Protein AF-A0A2I1G774-F1 (afdb_monomer_lite)

Foldseek 3Di:
DDDPPPVVPLCPLLVVLQVQLQVVLVVVVVVVVVVVVVVVVVVVVCVVVPDPVVVVQVVVCVVVVHHDADDDVVLVVLVSVLSSLLSSLQSLQCSLDVVCVVVSVVVVVVLVVVLVVCCVVPHSPVSSVVSNVVSNVSNVVSCVSSPVDD

Sequence (150 aa):
MGWLYRFEDENEPFLIAYWLGLGWASAEAVYFIIQNFIELRWYKDDLVDGGRYSEEREELEEILGRPLTKVSAWWGVMWRFSWVMIHIGFSCWIAFSYTLIFPAAFIHGLLLVIWGYCLPVFGIPATSYGTLLVTMSVFLIGLALFKQIV

Structure (mmCIF, N/CA/C/O backbone):
data_AF-A0A2I1G774-F1
#
_entry.id   AF-A0A2I1G774-F1
#
loop_
_atom_site.group_PDB
_atom_site.id
_atom_site.type_symbol
_atom_site.label_atom_id
_atom_site.label_alt_id
_atom_site.label_comp_id
_atom_site.label_asym_id
_atom_site.label_entity_id
_atom_site.label_seq_id
_atom_site.pdbx_PDB_ins_code
_atom_site.Cartn_x
_atom_site.Cartn_y
_atom_site.Cartn_z
_atom_site.occupancy
_atom_site.B_iso_or_equiv
_atom_site.auth_seq_id
_atom_site.auth_comp_id
_atom_site.auth_asym_id
_atom_site.auth_atom_id
_atom_site.pdbx_PDB_model_num
ATOM 1 N N . MET A 1 1 ? -26.574 -23.973 34.791 1.00 42.41 1 MET A N 1
ATOM 2 C CA . MET A 1 1 ? -25.941 -23.703 33.482 1.00 42.41 1 MET A CA 1
ATOM 3 C C . MET A 1 1 ? -25.701 -22.201 33.383 1.00 42.41 1 MET A C 1
ATOM 5 O O . MET A 1 1 ? -26.610 -21.489 33.014 1.00 42.41 1 MET A O 1
ATOM 9 N N . GLY A 1 2 ? -24.602 -21.605 33.838 1.00 49.41 2 GLY A N 1
ATOM 10 C CA . GLY A 1 2 ? -23.280 -22.147 34.124 1.00 49.41 2 GLY A CA 1
ATOM 11 C C . GLY A 1 2 ? -22.411 -22.178 32.865 1.00 49.41 2 GLY A C 1
ATOM 12 O O . GLY A 1 2 ? -22.387 -23.218 32.221 1.00 49.41 2 GLY A O 1
ATOM 13 N N . TRP A 1 3 ? -21.688 -21.078 32.611 1.00 47.59 3 TRP A N 1
ATOM 14 C CA . TRP A 1 3 ? -20.425 -21.006 31.848 1.00 47.59 3 TRP A CA 1
ATOM 15 C C . TRP A 1 3 ? -20.446 -20.839 30.319 1.00 47.59 3 TRP A C 1
ATOM 17 O O . TRP A 1 3 ? -19.832 -21.613 29.595 1.00 47.59 3 TRP A O 1
ATOM 27 N N . LEU A 1 4 ? -20.999 -19.723 29.841 1.00 45.72 4 LEU A N 1
ATOM 28 C CA . LEU A 1 4 ? -20.446 -19.024 28.670 1.00 45.72 4 LEU A CA 1
ATOM 29 C C . LEU A 1 4 ? -20.151 -17.574 29.065 1.00 45.72 4 LEU A C 1
ATOM 31 O O . LEU A 1 4 ? -20.801 -16.637 28.618 1.00 45.72 4 LEU A O 1
ATOM 35 N N . TYR A 1 5 ? -19.173 -17.399 29.955 1.00 45.31 5 TYR A N 1
ATOM 36 C CA . TYR A 1 5 ? -18.452 -16.132 30.052 1.00 45.31 5 TYR A CA 1
ATOM 37 C C . TYR A 1 5 ? -17.597 -16.050 28.778 1.00 45.31 5 TYR A C 1
ATOM 39 O O . TYR A 1 5 ? -16.445 -16.480 28.762 1.00 45.31 5 TYR A O 1
ATOM 47 N N . ARG A 1 6 ? -18.189 -15.602 27.662 1.00 50.78 6 ARG A N 1
ATOM 48 C CA . ARG A 1 6 ? -17.390 -15.049 26.569 1.00 50.78 6 ARG A CA 1
ATOM 49 C C . ARG A 1 6 ? -16.753 -13.817 27.196 1.00 50.78 6 ARG A C 1
ATOM 51 O O . ARG A 1 6 ? -17.455 -12.859 27.498 1.00 50.78 6 ARG A O 1
ATOM 58 N N . PHE A 1 7 ? -15.465 -13.897 27.510 1.00 46.22 7 PHE A N 1
ATOM 59 C CA . PHE A 1 7 ? -14.674 -12.691 27.686 1.00 46.22 7 PHE A CA 1
ATOM 60 C C . PHE A 1 7 ? -14.835 -11.945 26.361 1.00 46.22 7 PHE A C 1
ATOM 62 O O . PHE A 1 7 ? -14.276 -12.373 25.356 1.00 46.22 7 PHE A O 1
ATOM 69 N N . GLU A 1 8 ? -15.716 -10.947 26.316 1.00 55.12 8 GLU A N 1
ATOM 70 C CA . GLU A 1 8 ? -15.702 -9.944 25.259 1.00 55.12 8 GLU A CA 1
ATOM 71 C C . GLU A 1 8 ? -14.366 -9.231 25.439 1.00 55.12 8 GLU A C 1
ATOM 73 O O . GLU A 1 8 ? -14.241 -8.285 26.212 1.00 55.12 8 GLU A O 1
ATOM 78 N N . ASP A 1 9 ? -13.318 -9.797 24.844 1.00 65.19 9 ASP A N 1
ATOM 79 C CA . ASP A 1 9 ? -12.061 -9.094 24.695 1.00 65.19 9 ASP A CA 1
ATOM 80 C C . ASP A 1 9 ? -12.413 -7.866 23.860 1.00 65.19 9 ASP A C 1
ATOM 82 O O . ASP A 1 9 ? -12.850 -7.999 22.715 1.00 65.19 9 ASP A O 1
ATOM 86 N N . GLU A 1 10 ? -12.291 -6.669 24.437 1.00 70.50 10 GLU A N 1
ATOM 87 C CA . GLU A 1 10 ? -12.558 -5.410 23.730 1.00 70.50 10 GLU A CA 1
ATOM 88 C C . GLU A 1 10 ? -11.745 -5.325 22.421 1.00 70.50 10 GLU A C 1
ATOM 90 O O . GLU A 1 10 ? -12.107 -4.593 21.499 1.00 70.50 10 GLU A O 1
ATOM 95 N N . ASN A 1 11 ? -10.676 -6.125 22.312 1.00 81.19 11 ASN A N 1
ATOM 96 C CA . ASN A 1 11 ? -9.829 -6.241 21.136 1.00 81.19 11 ASN A CA 1
ATOM 97 C C . ASN A 1 11 ? -10.272 -7.316 20.130 1.00 81.19 11 ASN A C 1
ATOM 99 O O . ASN A 1 11 ? -9.697 -7.362 19.047 1.00 81.19 11 ASN A O 1
ATOM 103 N N . GLU A 1 12 ? -11.257 -8.173 20.418 1.00 87.06 12 GLU A N 1
ATOM 104 C CA . GLU A 1 12 ? -11.698 -9.238 19.499 1.00 87.06 12 GLU A CA 1
ATOM 105 C C . GLU A 1 12 ? -12.065 -8.684 18.105 1.00 87.06 12 GLU A C 1
ATOM 107 O O . GLU A 1 12 ? -11.532 -9.193 17.112 1.00 87.06 12 GLU A O 1
ATOM 112 N N . PRO A 1 13 ? -12.856 -7.596 17.974 1.00 89.12 13 PRO A N 1
ATOM 113 C CA . PRO A 1 13 ? -13.164 -7.018 16.665 1.00 89.12 13 PRO A CA 1
ATOM 114 C C . PRO A 1 13 ? -11.926 -6.465 15.946 1.00 89.12 13 PRO A C 1
ATOM 116 O O . PRO A 1 13 ? -11.790 -6.624 14.731 1.00 89.12 13 PRO A O 1
ATOM 119 N N . PHE A 1 14 ? -11.000 -5.856 16.695 1.00 92.62 14 PHE A N 1
ATOM 120 C CA . PHE A 1 14 ? -9.733 -5.362 16.157 1.00 92.62 14 PHE A CA 1
ATOM 121 C C . PHE A 1 14 ? -8.862 -6.511 15.646 1.00 92.62 14 PHE A C 1
ATOM 123 O O . PHE A 1 14 ? -8.367 -6.451 14.525 1.00 92.62 14 PHE A O 1
ATOM 130 N N . LEU A 1 15 ? -8.693 -7.572 16.436 1.00 93.81 15 LEU A N 1
ATOM 131 C CA . LEU A 1 15 ? -7.873 -8.724 16.074 1.00 93.81 15 LEU A CA 1
ATOM 132 C C . LEU A 1 15 ? -8.432 -9.427 14.839 1.00 93.81 15 LEU A C 1
ATOM 134 O O . LEU A 1 15 ? -7.662 -9.754 13.939 1.00 93.81 15 LEU A O 1
ATOM 138 N N . ILE A 1 16 ? -9.754 -9.604 14.745 1.00 93.62 16 ILE A N 1
ATOM 139 C CA . ILE A 1 16 ? -10.397 -10.152 13.543 1.00 93.62 16 ILE A CA 1
ATOM 140 C C . ILE A 1 16 ? -10.057 -9.290 12.322 1.00 93.62 16 ILE A C 1
ATOM 142 O O . ILE A 1 16 ? -9.622 -9.819 11.299 1.00 93.62 16 ILE A O 1
ATOM 146 N N . ALA A 1 17 ? -10.208 -7.969 12.433 1.00 94.81 17 ALA A N 1
ATOM 147 C CA . ALA A 1 17 ? -9.904 -7.041 11.348 1.00 94.81 17 ALA A CA 1
ATOM 148 C C . ALA A 1 17 ? -8.416 -7.058 10.959 1.00 94.81 17 ALA A C 1
ATOM 150 O O . ALA A 1 17 ? -8.077 -7.096 9.776 1.00 94.81 17 ALA A O 1
ATOM 151 N N . TYR A 1 18 ? -7.524 -7.080 11.947 1.00 93.75 18 TYR A N 1
ATOM 152 C CA . TYR A 1 18 ? -6.080 -7.104 11.757 1.00 93.75 18 TYR A CA 1
ATOM 153 C C . TYR A 1 18 ? -5.623 -8.392 11.060 1.00 93.75 18 TYR A C 1
ATOM 155 O O . TYR A 1 18 ? -4.893 -8.339 10.068 1.00 93.75 18 TYR A O 1
ATOM 163 N N . TRP A 1 19 ? -6.100 -9.552 11.523 1.00 95.06 19 TRP A N 1
ATOM 164 C CA . TRP A 1 19 ? -5.792 -10.848 10.916 1.00 95.06 19 TRP A CA 1
ATOM 165 C C . TRP A 1 19 ? -6.399 -11.004 9.523 1.00 95.06 19 TRP A C 1
ATOM 167 O O . TRP A 1 19 ? -5.749 -11.567 8.643 1.00 95.06 19 TRP A O 1
ATOM 177 N N . LEU A 1 20 ? -7.597 -10.463 9.289 1.00 94.50 20 LEU A N 1
ATOM 178 C CA . LEU A 1 20 ? -8.184 -10.389 7.953 1.00 94.50 20 LEU A CA 1
ATOM 179 C C . LEU A 1 20 ? -7.289 -9.569 7.012 1.00 94.50 20 LEU A C 1
ATOM 181 O O . LEU A 1 20 ? -6.943 -10.037 5.928 1.00 94.50 20 LEU A O 1
ATOM 185 N N . GLY A 1 21 ? -6.846 -8.392 7.458 1.00 94.25 21 GLY A N 1
ATOM 186 C CA . GLY A 1 21 ? -5.902 -7.539 6.737 1.00 94.25 21 GLY A CA 1
ATOM 187 C C . GLY A 1 21 ? -4.585 -8.235 6.398 1.00 94.25 21 GLY A C 1
ATOM 188 O O . GLY A 1 21 ? -4.131 -8.183 5.254 1.00 94.25 21 GLY A O 1
ATOM 189 N N . LEU A 1 22 ? -3.999 -8.942 7.368 1.00 92.62 22 LEU A N 1
ATOM 190 C CA . LEU A 1 22 ? -2.812 -9.770 7.149 1.00 92.62 22 LEU A CA 1
ATOM 191 C C . LEU A 1 22 ? -3.063 -10.899 6.144 1.00 92.62 22 LEU A C 1
ATOM 193 O O . LEU A 1 22 ? -2.173 -11.210 5.352 1.00 92.62 22 LEU A O 1
ATOM 197 N N . GLY A 1 23 ? -4.257 -11.498 6.150 1.00 93.31 23 GLY A N 1
ATOM 198 C CA . GLY A 1 23 ? -4.674 -12.506 5.177 1.00 93.31 23 GLY A CA 1
ATOM 199 C C . GLY A 1 23 ? -4.660 -11.970 3.745 1.00 93.31 23 GLY A C 1
ATOM 200 O O . GLY A 1 23 ? -4.034 -12.578 2.875 1.00 93.31 23 GLY A O 1
ATOM 201 N N . TRP A 1 24 ? -5.265 -10.799 3.514 1.00 91.75 24 TRP A N 1
ATOM 202 C CA . TRP A 1 24 ? -5.227 -10.114 2.214 1.00 91.75 24 TRP A CA 1
ATOM 203 C C . TRP A 1 24 ? -3.795 -9.820 1.766 1.00 91.75 24 TRP A C 1
ATOM 205 O O . TRP A 1 24 ? -3.396 -10.199 0.664 1.00 91.75 24 TRP A O 1
ATOM 215 N N . ALA A 1 25 ? -2.995 -9.231 2.654 1.00 89.19 25 ALA A N 1
ATOM 216 C CA . ALA A 1 25 ? -1.606 -8.894 2.370 1.00 89.19 25 ALA A CA 1
ATOM 217 C C . ALA A 1 25 ? -0.741 -10.132 2.062 1.00 89.19 25 ALA A C 1
ATOM 219 O O . ALA A 1 25 ? 0.130 -10.093 1.193 1.00 89.19 25 ALA A O 1
ATOM 220 N N . SER A 1 26 ? -0.997 -11.249 2.747 1.00 87.88 26 SER A N 1
ATOM 221 C CA . SER A 1 26 ? -0.302 -12.519 2.514 1.00 87.88 26 SER A CA 1
ATOM 222 C C . SER A 1 26 ? -0.680 -13.134 1.168 1.00 87.88 26 SER A C 1
ATOM 224 O O . SER A 1 26 ? 0.201 -13.587 0.437 1.00 87.88 26 SER A O 1
ATOM 226 N N . ALA A 1 27 ? -1.968 -13.126 0.811 1.00 89.56 27 ALA A N 1
ATOM 227 C CA . ALA A 1 27 ? -2.431 -13.617 -0.485 1.00 89.56 27 ALA A CA 1
ATOM 228 C C . ALA A 1 27 ? -1.803 -12.820 -1.636 1.00 89.56 27 ALA A C 1
ATOM 230 O O . ALA A 1 27 ? -1.311 -13.396 -2.608 1.00 89.56 27 ALA A O 1
ATOM 231 N N . GLU A 1 28 ? -1.745 -11.499 -1.484 1.00 85.56 28 GLU A N 1
ATOM 232 C CA . GLU A 1 28 ? -1.087 -10.620 -2.438 1.00 85.56 28 GLU A CA 1
ATOM 233 C C . GLU A 1 28 ? 0.421 -10.907 -2.522 1.00 85.56 28 GLU A C 1
ATOM 235 O O . GLU A 1 28 ? 0.958 -11.093 -3.614 1.00 85.56 28 GLU A O 1
ATOM 240 N N . ALA A 1 29 ? 1.115 -11.034 -1.387 1.00 84.25 29 ALA A N 1
ATOM 241 C CA . ALA A 1 29 ? 2.536 -11.374 -1.375 1.00 84.25 29 ALA A CA 1
ATOM 242 C C . ALA A 1 29 ? 2.826 -12.687 -2.125 1.00 84.25 29 ALA A C 1
ATOM 244 O O . ALA A 1 29 ? 3.763 -12.737 -2.922 1.00 84.25 29 ALA A O 1
ATOM 245 N N . VAL A 1 30 ? 2.000 -13.721 -1.930 1.00 87.25 30 VAL A N 1
ATOM 246 C CA . VAL A 1 30 ? 2.121 -14.997 -2.652 1.00 87.25 30 VAL A CA 1
ATOM 247 C C . VAL A 1 30 ? 1.904 -14.806 -4.150 1.00 87.25 30 VAL A C 1
ATOM 249 O O . VAL A 1 30 ? 2.751 -15.238 -4.933 1.00 87.25 30 VAL A O 1
ATOM 252 N N . TYR A 1 31 ? 0.817 -14.136 -4.552 1.00 85.56 31 TYR A N 1
ATOM 253 C CA . TYR A 1 31 ? 0.521 -13.852 -5.960 1.00 85.56 31 TYR A CA 1
ATOM 254 C C . TYR A 1 31 ? 1.721 -13.204 -6.659 1.00 85.56 31 TYR A C 1
ATOM 256 O O . TYR A 1 31 ? 2.163 -13.663 -7.710 1.00 85.56 31 TYR A O 1
ATOM 264 N N . PHE A 1 32 ? 2.319 -12.198 -6.029 1.00 79.69 32 PHE A N 1
ATOM 265 C CA . PHE A 1 32 ? 3.434 -11.472 -6.617 1.00 79.69 32 PHE A CA 1
ATOM 266 C C . PHE A 1 32 ? 4.766 -12.213 -6.599 1.00 79.69 32 PHE A C 1
ATOM 268 O O . PHE A 1 32 ? 5.558 -12.043 -7.522 1.00 79.69 32 PHE A O 1
ATOM 275 N N . ILE A 1 33 ? 5.045 -13.018 -5.573 1.00 82.31 33 ILE A N 1
ATOM 276 C CA . ILE A 1 33 ? 6.228 -13.887 -5.577 1.00 82.31 33 ILE A CA 1
ATOM 277 C C . ILE A 1 33 ? 6.134 -14.854 -6.759 1.00 82.31 33 ILE A C 1
ATOM 279 O O . ILE A 1 33 ? 7.096 -14.997 -7.513 1.00 82.31 33 ILE A O 1
ATOM 283 N N . ILE A 1 34 ? 4.965 -15.468 -6.954 1.00 84.88 34 ILE A N 1
ATOM 284 C CA . ILE A 1 34 ? 4.711 -16.369 -8.079 1.00 84.88 34 ILE A CA 1
ATOM 285 C C . ILE A 1 34 ? 4.851 -15.617 -9.407 1.00 84.88 34 ILE A C 1
ATOM 287 O O . ILE A 1 34 ? 5.573 -16.089 -10.283 1.00 84.88 34 ILE A O 1
ATOM 291 N N . GLN A 1 35 ? 4.232 -14.441 -9.540 1.00 81.38 35 GLN A N 1
ATOM 292 C CA . GLN A 1 35 ? 4.340 -13.608 -10.739 1.00 81.38 35 GLN A CA 1
ATOM 293 C C . GLN A 1 35 ? 5.805 -13.275 -11.065 1.00 81.38 35 GLN A C 1
ATOM 295 O O . GLN A 1 35 ? 6.244 -13.514 -12.184 1.00 81.38 35 GLN A O 1
ATOM 300 N N . ASN A 1 36 ? 6.593 -12.832 -10.081 1.00 77.75 36 ASN A N 1
ATOM 301 C CA . ASN A 1 36 ? 8.015 -12.537 -10.273 1.00 77.75 36 ASN A CA 1
ATOM 302 C C . ASN A 1 36 ? 8.820 -13.773 -10.707 1.00 77.75 36 ASN A C 1
ATOM 304 O O . ASN A 1 36 ? 9.717 -13.656 -11.538 1.00 77.75 36 ASN A O 1
ATOM 308 N N . PHE A 1 37 ? 8.535 -14.962 -10.161 1.00 79.94 37 PHE A N 1
ATOM 309 C CA . PHE A 1 37 ? 9.203 -16.192 -10.603 1.00 79.94 37 PHE A CA 1
ATOM 310 C C . PHE A 1 37 ? 8.848 -16.560 -12.046 1.00 79.94 37 PHE A C 1
ATOM 312 O O . PHE A 1 37 ? 9.717 -17.027 -12.782 1.00 79.94 37 PHE A O 1
ATOM 319 N N . ILE A 1 38 ? 7.594 -16.347 -12.452 1.00 79.62 38 ILE A N 1
ATOM 320 C CA . ILE A 1 38 ? 7.146 -16.558 -13.833 1.00 79.62 38 ILE A CA 1
ATOM 321 C C . ILE A 1 38 ? 7.849 -15.568 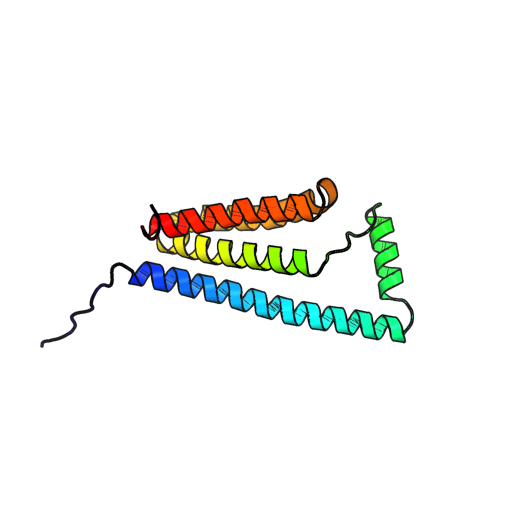-14.772 1.00 79.62 38 ILE A C 1
ATOM 323 O O . ILE A 1 38 ? 8.416 -15.992 -15.775 1.00 79.62 38 ILE A O 1
ATOM 327 N N . GLU A 1 39 ? 7.900 -14.284 -14.413 1.00 70.88 39 GLU A N 1
ATOM 328 C CA . GLU A 1 39 ? 8.586 -13.243 -15.190 1.00 70.88 39 GLU A CA 1
ATOM 329 C C . GLU A 1 39 ? 10.095 -13.509 -15.309 1.00 70.88 39 GLU A C 1
ATOM 331 O O . GLU A 1 39 ? 10.658 -13.431 -16.398 1.00 70.88 39 GLU A O 1
ATOM 336 N N . LEU A 1 40 ? 10.761 -13.902 -14.215 1.00 71.62 40 LEU A N 1
ATOM 337 C CA . LEU A 1 40 ? 12.180 -14.280 -14.234 1.00 71.62 40 LEU A CA 1
ATOM 338 C C . LEU A 1 40 ? 12.443 -15.502 -15.112 1.00 71.62 40 LEU A C 1
ATOM 340 O O . LEU A 1 40 ? 13.481 -15.572 -15.773 1.00 71.62 40 LEU A O 1
ATOM 344 N N . ARG A 1 41 ? 11.527 -16.476 -15.111 1.00 74.75 41 ARG A N 1
ATOM 345 C CA . ARG A 1 41 ? 11.616 -17.639 -15.993 1.00 74.75 41 ARG A CA 1
ATOM 346 C C . ARG A 1 41 ? 11.517 -17.209 -17.453 1.00 74.75 41 ARG A C 1
ATOM 348 O O . ARG A 1 41 ? 12.370 -17.613 -18.230 1.00 74.75 41 ARG A O 1
ATOM 355 N N . TRP A 1 42 ? 10.550 -16.363 -17.801 1.00 68.38 42 TRP A N 1
ATOM 356 C CA . TRP A 1 42 ? 10.423 -15.827 -19.157 1.00 68.38 42 TRP A CA 1
ATOM 357 C C . TRP A 1 42 ? 11.656 -15.034 -19.580 1.00 68.38 42 TRP A C 1
ATOM 359 O O . TRP A 1 42 ? 12.166 -15.262 -20.667 1.00 68.38 42 TRP A O 1
ATOM 369 N N . TYR A 1 43 ? 12.201 -14.191 -18.701 1.00 66.56 43 TYR A N 1
ATOM 370 C CA . TYR A 1 43 ? 13.432 -13.449 -18.980 1.00 66.56 43 TYR A CA 1
ATOM 371 C C . TYR A 1 43 ? 14.635 -14.375 -19.216 1.00 66.56 43 TYR A C 1
ATOM 373 O O . TYR A 1 43 ? 15.456 -14.136 -20.099 1.00 66.56 43 TYR A O 1
ATOM 381 N N . LYS A 1 44 ? 14.754 -15.451 -18.428 1.00 65.62 44 LYS A N 1
ATOM 382 C CA . LYS A 1 44 ? 15.811 -16.452 -18.608 1.00 65.62 44 LYS A CA 1
ATOM 383 C C . LYS A 1 44 ? 15.646 -17.217 -19.920 1.00 65.62 44 LYS A C 1
ATOM 385 O O . LYS A 1 44 ? 16.649 -17.452 -20.586 1.00 65.62 44 LYS A O 1
ATOM 390 N N . ASP A 1 45 ? 14.423 -17.611 -20.258 1.00 66.31 45 ASP A N 1
ATOM 391 C CA . ASP A 1 45 ? 14.125 -18.311 -21.507 1.00 66.31 45 ASP A CA 1
ATOM 392 C C . ASP A 1 45 ? 14.429 -17.393 -22.711 1.00 66.31 45 ASP A C 1
ATOM 394 O O . ASP A 1 45 ? 15.039 -17.836 -23.675 1.00 66.31 45 ASP A O 1
ATOM 39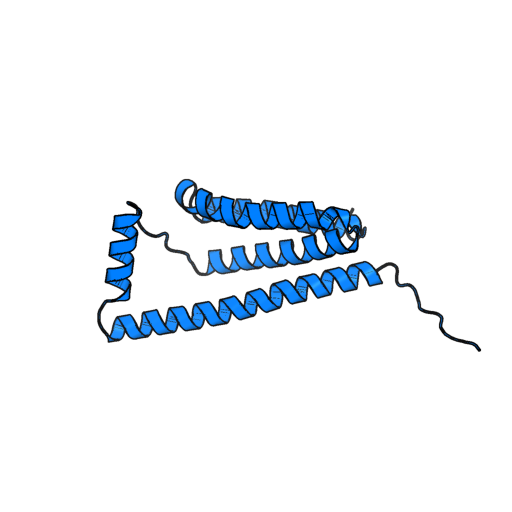8 N N . ASP A 1 46 ? 14.155 -16.090 -22.610 1.00 64.31 46 ASP A N 1
ATOM 399 C CA . ASP A 1 46 ? 14.406 -15.110 -23.676 1.00 64.31 46 ASP A CA 1
ATOM 400 C C . ASP A 1 46 ? 15.897 -14.794 -23.910 1.00 64.31 46 ASP A C 1
ATOM 402 O O . ASP A 1 46 ? 16.333 -14.608 -25.046 1.00 64.31 46 ASP A O 1
ATOM 406 N N . LEU A 1 47 ? 16.717 -14.814 -22.849 1.00 63.09 47 LEU A N 1
ATOM 407 C CA . LEU A 1 47 ? 18.183 -14.756 -22.968 1.00 63.09 47 LEU A CA 1
ATOM 408 C C . LEU A 1 47 ? 18.767 -15.975 -23.699 1.00 63.09 47 LEU A C 1
ATOM 410 O O . LEU A 1 47 ? 19.882 -15.899 -24.215 1.00 63.09 47 LEU A O 1
ATOM 414 N N . VAL A 1 48 ? 18.050 -17.101 -23.690 1.00 64.31 48 VAL A N 1
ATOM 415 C CA . VAL A 1 48 ? 18.457 -18.350 -24.344 1.00 64.31 48 VAL A CA 1
ATOM 416 C C . VAL A 1 48 ? 17.906 -18.433 -25.772 1.00 64.31 48 VAL A C 1
ATOM 418 O O . VAL A 1 48 ? 18.619 -18.928 -26.642 1.00 64.31 48 VAL A O 1
ATOM 421 N N . ASP A 1 49 ? 16.691 -17.930 -26.017 1.00 63.62 49 ASP A N 1
ATOM 422 C CA . ASP A 1 49 ? 15.968 -18.062 -27.295 1.00 63.62 49 ASP A CA 1
ATOM 423 C C . ASP A 1 49 ? 16.039 -16.813 -28.200 1.00 63.62 49 ASP A C 1
ATOM 425 O O . ASP A 1 49 ? 15.603 -16.851 -29.347 1.00 63.62 49 ASP A O 1
ATOM 429 N N . GLY A 1 50 ? 16.657 -15.722 -27.733 1.00 57.66 50 GLY A N 1
ATOM 430 C CA . GLY A 1 50 ? 17.090 -14.618 -28.589 1.00 57.66 50 GLY A CA 1
ATOM 431 C C . GLY A 1 50 ? 16.036 -13.554 -28.903 1.00 57.66 50 GLY A C 1
ATOM 432 O O . GLY A 1 50 ? 15.806 -13.262 -30.071 1.00 57.66 50 GLY A O 1
ATOM 433 N N . GLY A 1 51 ? 15.508 -12.880 -27.876 1.00 63.56 51 GLY A N 1
ATOM 434 C CA . GLY A 1 51 ? 15.134 -11.463 -28.001 1.00 63.56 51 GLY A CA 1
ATOM 435 C C . GLY A 1 51 ? 13.655 -11.108 -28.171 1.00 63.56 51 GLY A C 1
ATOM 436 O O . GLY A 1 51 ? 13.361 -9.948 -28.467 1.00 63.56 51 GLY A O 1
ATOM 437 N N . ARG A 1 52 ? 12.712 -12.023 -27.924 1.00 67.19 52 ARG A N 1
ATOM 438 C CA . ARG A 1 52 ? 11.278 -11.696 -28.013 1.00 67.19 52 ARG A CA 1
ATOM 439 C C . ARG A 1 52 ? 10.874 -10.645 -26.976 1.00 67.19 52 ARG A C 1
ATOM 441 O O . ARG A 1 52 ? 10.130 -9.723 -27.283 1.00 67.19 52 ARG A O 1
ATOM 448 N N . TYR A 1 53 ? 11.408 -10.730 -25.760 1.00 67.00 53 TYR A N 1
ATOM 449 C CA . TYR A 1 53 ? 11.143 -9.765 -24.691 1.00 67.00 53 TYR A CA 1
ATOM 450 C C . TYR A 1 53 ? 11.854 -8.429 -24.931 1.00 67.00 53 TYR A C 1
ATOM 452 O O . TYR A 1 53 ? 11.358 -7.390 -24.499 1.00 67.00 53 TYR A O 1
ATOM 460 N N . SER A 1 54 ? 13.011 -8.418 -25.606 1.00 69.44 54 SER A N 1
ATOM 461 C CA . SER A 1 54 ? 13.649 -7.160 -26.021 1.00 69.44 54 SER A CA 1
ATOM 462 C C . SER A 1 54 ? 12.871 -6.457 -27.129 1.00 69.44 54 SER A C 1
ATOM 464 O O . SER A 1 54 ? 12.696 -5.247 -27.030 1.00 69.44 54 SER A O 1
ATOM 466 N N . GLU A 1 55 ? 12.357 -7.202 -28.111 1.00 74.12 55 GLU A N 1
ATOM 467 C CA . GLU A 1 55 ? 11.508 -6.662 -29.180 1.00 74.12 55 GLU A CA 1
ATOM 468 C C . GLU A 1 55 ? 10.195 -6.109 -28.606 1.00 74.12 55 GLU A C 1
ATOM 470 O O . GLU A 1 55 ? 9.885 -4.940 -28.812 1.00 74.12 55 GLU A O 1
ATOM 475 N N . GLU A 1 56 ? 9.487 -6.879 -27.768 1.00 75.00 56 GLU A N 1
ATOM 476 C CA . GLU A 1 56 ? 8.266 -6.416 -27.085 1.00 75.00 56 GLU A CA 1
ATOM 477 C C . GLU A 1 56 ? 8.527 -5.161 -26.226 1.00 75.00 56 GLU A C 1
ATOM 479 O O . GLU A 1 56 ? 7.695 -4.251 -26.145 1.00 75.00 56 GLU A O 1
ATOM 484 N N . ARG A 1 57 ? 9.697 -5.085 -25.576 1.00 74.56 57 ARG A N 1
ATOM 485 C CA . ARG A 1 57 ? 10.101 -3.923 -24.775 1.00 74.56 57 ARG A CA 1
ATOM 486 C C . ARG A 1 57 ? 10.355 -2.694 -25.648 1.00 74.56 57 ARG A C 1
ATOM 488 O O . ARG A 1 57 ? 9.954 -1.605 -25.244 1.00 74.56 57 ARG A O 1
ATOM 495 N N . GLU A 1 58 ? 11.016 -2.850 -26.792 1.00 78.69 58 GLU A N 1
ATOM 496 C CA . GLU A 1 58 ? 11.255 -1.764 -27.750 1.00 78.69 58 GLU A CA 1
ATOM 497 C C . GLU A 1 58 ? 9.944 -1.265 -28.369 1.00 78.69 58 GLU A C 1
ATOM 499 O O . GLU A 1 58 ? 9.707 -0.057 -28.362 1.00 78.69 58 GLU A O 1
ATOM 504 N N . G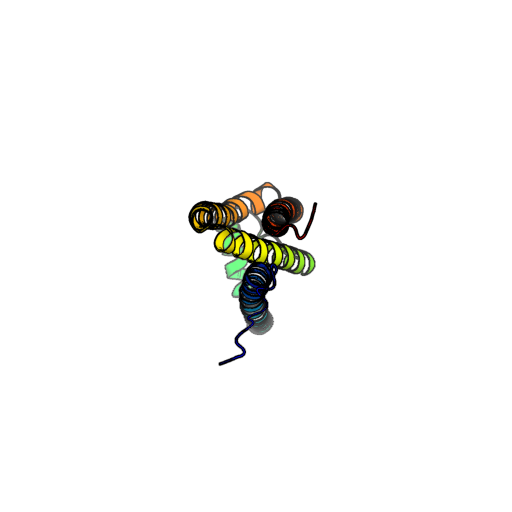LU A 1 59 ? 9.047 -2.167 -28.783 1.00 81.44 59 GLU A N 1
ATOM 505 C CA . GLU A 1 59 ? 7.712 -1.815 -29.291 1.00 81.44 59 GLU A CA 1
ATOM 506 C C . GLU A 1 59 ? 6.904 -1.017 -28.256 1.00 81.44 59 GLU A C 1
ATOM 508 O O . GLU A 1 59 ? 6.284 0.000 -28.571 1.00 81.44 59 GLU A O 1
ATOM 513 N N . LEU A 1 60 ? 6.933 -1.434 -26.986 1.00 77.12 60 LEU A N 1
ATOM 514 C CA . LEU A 1 60 ? 6.270 -0.710 -25.901 1.00 77.12 60 LEU A CA 1
ATOM 515 C C . LEU A 1 60 ? 6.889 0.669 -25.657 1.00 77.12 60 LEU A C 1
ATOM 517 O O . LEU A 1 60 ? 6.153 1.625 -25.415 1.00 77.12 60 LEU A O 1
ATOM 521 N N . GLU A 1 61 ? 8.216 0.787 -25.691 1.00 82.06 61 GLU A N 1
ATOM 522 C CA . GLU A 1 61 ? 8.903 2.075 -25.547 1.00 82.06 61 GLU A CA 1
ATOM 523 C C . GLU A 1 61 ? 8.589 3.022 -26.715 1.00 82.06 61 GLU A C 1
ATOM 525 O O . GLU A 1 61 ? 8.404 4.221 -26.481 1.00 82.06 61 GLU A O 1
ATOM 530 N N . GLU A 1 62 ? 8.450 2.492 -27.934 1.00 84.12 62 GLU A N 1
ATOM 531 C CA . GLU A 1 62 ? 8.020 3.229 -29.126 1.00 84.12 62 GLU A CA 1
ATOM 532 C C . GLU A 1 62 ? 6.567 3.711 -28.996 1.00 84.12 62 GLU A C 1
ATOM 534 O O . GLU A 1 62 ? 6.304 4.909 -29.118 1.00 84.12 62 GLU A O 1
ATOM 539 N N . ILE A 1 63 ? 5.631 2.816 -28.652 1.00 82.00 63 ILE A N 1
ATOM 540 C CA . ILE A 1 63 ? 4.209 3.149 -28.446 1.00 82.00 63 ILE A CA 1
ATOM 541 C C . ILE A 1 63 ? 4.039 4.179 -27.322 1.00 82.00 63 ILE A C 1
ATOM 543 O O . ILE A 1 63 ? 3.232 5.105 -27.428 1.00 82.00 63 ILE A O 1
ATOM 547 N N . LEU A 1 64 ? 4.779 4.023 -26.222 1.00 74.50 64 LEU A N 1
ATOM 548 C CA . LEU A 1 64 ? 4.709 4.921 -25.068 1.00 74.50 64 LEU A CA 1
ATOM 549 C C . LEU A 1 64 ? 5.499 6.223 -25.274 1.00 74.50 64 LEU A C 1
ATOM 551 O O . LEU A 1 64 ? 5.356 7.143 -24.462 1.00 74.50 64 LEU A O 1
ATOM 555 N N . GLY A 1 65 ? 6.339 6.303 -26.312 1.00 79.06 65 GLY A N 1
ATOM 556 C CA . GLY A 1 65 ? 7.212 7.442 -26.602 1.00 79.06 65 GLY A CA 1
ATOM 557 C C . GLY A 1 65 ? 8.222 7.756 -25.492 1.00 79.06 65 GLY A C 1
ATOM 558 O O . GLY A 1 65 ? 8.672 8.897 -25.371 1.00 79.06 65 GLY A O 1
ATOM 559 N N . ARG A 1 66 ? 8.534 6.787 -24.622 1.00 73.25 66 ARG A N 1
ATOM 560 C CA . ARG A 1 66 ? 9.415 6.962 -23.456 1.00 73.25 66 ARG A CA 1
ATOM 561 C C . ARG A 1 66 ? 10.022 5.628 -23.012 1.00 73.25 66 ARG A C 1
ATOM 563 O O . ARG A 1 66 ? 9.355 4.602 -23.135 1.00 73.25 66 ARG A O 1
ATOM 570 N N . PRO A 1 67 ? 11.221 5.630 -22.402 1.00 72.38 67 PRO A N 1
ATOM 571 C CA . PRO A 1 67 ? 11.824 4.406 -21.894 1.00 72.38 67 PRO A CA 1
ATOM 572 C C . PRO A 1 67 ? 11.010 3.808 -20.737 1.00 72.38 67 PRO A C 1
ATOM 574 O O . PRO A 1 67 ? 10.540 4.519 -19.841 1.00 72.38 67 PRO A O 1
ATOM 577 N N . LEU A 1 68 ? 10.894 2.482 -20.720 1.00 68.44 68 LEU A N 1
ATOM 578 C CA . LEU A 1 68 ? 10.263 1.719 -19.654 1.00 68.44 68 LEU A CA 1
ATOM 579 C C . LEU A 1 68 ? 11.104 1.819 -18.384 1.00 68.44 68 LEU A C 1
ATOM 581 O O . LEU A 1 68 ? 12.324 1.618 -18.378 1.00 68.44 68 LEU A O 1
ATOM 585 N N . THR A 1 69 ? 10.434 2.130 -17.280 1.00 67.31 69 THR A N 1
ATOM 586 C CA . THR A 1 69 ? 11.094 2.447 -16.018 1.00 67.31 69 THR A CA 1
ATOM 587 C C . THR A 1 69 ? 11.694 1.185 -15.398 1.00 67.31 69 THR A C 1
ATOM 589 O O . THR A 1 69 ? 10.984 0.227 -15.105 1.00 67.31 69 THR A O 1
ATOM 592 N N . LYS A 1 70 ? 13.013 1.173 -15.173 1.00 68.94 70 LYS A N 1
ATOM 593 C CA . LYS A 1 70 ? 13.684 0.057 -14.492 1.00 68.94 70 LYS A CA 1
ATOM 594 C C . LYS A 1 70 ? 13.347 0.084 -13.002 1.00 68.94 70 LYS A C 1
ATOM 596 O O . LYS A 1 70 ? 13.741 1.008 -12.290 1.00 68.94 70 LYS A O 1
ATOM 601 N N . VAL A 1 71 ? 12.635 -0.935 -12.530 1.00 71.62 71 VAL A N 1
ATOM 602 C CA . VAL A 1 71 ? 12.265 -1.092 -11.119 1.00 71.62 71 VAL A CA 1
ATOM 603 C C . VAL A 1 71 ? 13.318 -1.948 -10.420 1.00 71.62 71 VAL A C 1
ATOM 605 O O . VAL A 1 71 ? 13.577 -3.079 -10.819 1.00 71.62 71 VAL A O 1
ATOM 608 N N . SER A 1 72 ? 13.951 -1.416 -9.374 1.00 79.56 72 SER A N 1
ATOM 609 C CA . SER A 1 72 ? 14.835 -2.210 -8.516 1.00 79.56 72 SER A CA 1
ATOM 610 C C . SER A 1 72 ? 14.028 -3.041 -7.513 1.00 79.56 72 SER A C 1
ATOM 612 O O . SER A 1 72 ? 12.917 -2.670 -7.130 1.00 79.56 72 SER A O 1
ATOM 614 N N . ALA A 1 73 ? 14.615 -4.136 -7.020 1.00 79.38 73 ALA A N 1
ATOM 615 C CA . ALA A 1 73 ? 13.982 -5.002 -6.020 1.00 79.38 73 ALA A CA 1
ATOM 616 C C . ALA A 1 73 ? 13.538 -4.240 -4.755 1.00 79.38 73 ALA A C 1
ATOM 618 O O . ALA A 1 73 ? 12.506 -4.558 -4.168 1.00 79.38 73 ALA A O 1
ATOM 619 N N . TRP A 1 74 ? 14.280 -3.194 -4.372 1.00 83.75 74 TRP A N 1
ATOM 620 C CA . TRP A 1 74 ? 13.934 -2.321 -3.249 1.00 83.75 74 TRP A CA 1
ATOM 621 C C . TRP A 1 74 ? 12.555 -1.671 -3.409 1.00 83.75 74 TRP A C 1
ATOM 623 O O . TRP A 1 74 ? 11.754 -1.678 -2.476 1.00 83.75 74 TRP A O 1
ATOM 633 N N . TRP A 1 75 ? 12.249 -1.149 -4.598 1.00 85.12 75 TRP A N 1
ATOM 634 C CA . TRP A 1 75 ? 10.953 -0.522 -4.860 1.00 85.12 75 TRP A CA 1
ATOM 635 C C . TRP A 1 75 ? 9.814 -1.538 -4.824 1.00 85.12 75 TRP A C 1
ATOM 637 O O . TRP A 1 75 ? 8.745 -1.231 -4.304 1.00 85.12 75 TRP A O 1
ATOM 647 N N . GLY A 1 76 ? 10.083 -2.774 -5.252 1.00 82.38 76 GLY A N 1
ATOM 648 C CA . GLY A 1 76 ? 9.171 -3.895 -5.048 1.00 82.38 76 GLY A CA 1
ATOM 649 C C . GLY A 1 76 ? 8.842 -4.113 -3.569 1.00 82.38 76 GLY A C 1
ATOM 650 O O . GLY A 1 76 ? 7.669 -4.180 -3.216 1.00 82.38 76 GLY A O 1
ATOM 651 N N . VAL A 1 77 ? 9.847 -4.157 -2.686 1.00 83.69 77 VAL A N 1
ATOM 652 C CA . VAL A 1 77 ? 9.639 -4.302 -1.229 1.00 83.69 77 VAL A CA 1
ATOM 653 C C . VAL A 1 77 ? 8.831 -3.136 -0.657 1.00 83.69 77 VAL A C 1
ATOM 655 O O . VAL A 1 77 ? 7.895 -3.359 0.108 1.00 83.69 77 VAL A O 1
ATOM 658 N N . MET A 1 78 ? 9.144 -1.901 -1.056 1.00 88.25 78 MET A N 1
ATOM 659 C CA . MET A 1 78 ? 8.407 -0.717 -0.603 1.00 88.25 78 MET A CA 1
ATOM 660 C C . MET A 1 78 ? 6.927 -0.788 -0.978 1.00 88.25 78 MET A C 1
ATOM 662 O O . MET A 1 78 ? 6.074 -0.562 -0.123 1.00 88.25 78 MET A O 1
ATOM 666 N N . TRP A 1 79 ? 6.611 -1.170 -2.219 1.00 86.75 79 TRP A N 1
ATOM 667 C CA . TRP A 1 79 ? 5.223 -1.341 -2.650 1.00 86.75 79 TRP A CA 1
ATOM 668 C C . TRP A 1 79 ? 4.505 -2.421 -1.840 1.00 86.75 79 TRP A C 1
ATOM 670 O O . TRP A 1 79 ? 3.368 -2.207 -1.432 1.00 86.75 79 TRP A O 1
ATOM 680 N N . ARG A 1 80 ? 5.168 -3.542 -1.518 1.00 86.75 80 ARG A N 1
ATOM 681 C CA . ARG A 1 80 ? 4.589 -4.588 -0.649 1.00 86.75 80 ARG A CA 1
ATOM 682 C C . ARG A 1 80 ? 4.249 -4.050 0.725 1.00 86.75 80 ARG A C 1
ATOM 684 O O . ARG A 1 80 ? 3.163 -4.305 1.229 1.00 86.75 80 ARG A O 1
ATOM 691 N N . PHE A 1 81 ? 5.170 -3.306 1.324 1.00 90.44 81 PHE A N 1
ATOM 692 C CA . PHE A 1 81 ? 4.960 -2.755 2.652 1.00 90.44 81 PHE A CA 1
ATOM 693 C C . PHE A 1 81 ? 3.783 -1.768 2.670 1.00 90.44 81 PHE A C 1
ATOM 695 O O . PHE A 1 81 ? 2.943 -1.826 3.567 1.00 90.44 81 PHE A O 1
ATOM 702 N N . SER A 1 82 ? 3.656 -0.929 1.635 1.00 92.81 82 SER A N 1
ATOM 703 C CA . SER A 1 82 ? 2.482 -0.069 1.446 1.00 92.81 82 SER A CA 1
ATOM 704 C C . SER A 1 82 ? 1.180 -0.871 1.339 1.00 92.81 82 SER A C 1
ATOM 706 O O . SER A 1 82 ? 0.203 -0.554 2.018 1.00 92.81 82 SER A O 1
ATOM 708 N N . TRP A 1 83 ? 1.165 -1.939 0.539 1.00 90.12 83 TRP A N 1
ATOM 709 C CA . TRP A 1 83 ? -0.027 -2.767 0.353 1.00 90.12 83 TRP A CA 1
ATOM 710 C C . TRP A 1 83 ? -0.421 -3.569 1.603 1.00 90.12 83 TRP A C 1
ATOM 712 O O . TRP A 1 83 ? -1.605 -3.734 1.887 1.00 90.12 83 TRP A O 1
ATOM 722 N N . VAL A 1 84 ? 0.544 -4.001 2.418 1.00 93.06 84 VAL A N 1
ATOM 723 C CA . VAL A 1 84 ? 0.260 -4.603 3.732 1.00 93.06 84 VAL A CA 1
ATOM 724 C C . VAL A 1 84 ? -0.470 -3.601 4.628 1.00 93.06 84 VAL A C 1
ATOM 726 O O . VAL A 1 84 ? -1.526 -3.910 5.182 1.00 93.06 84 VAL A O 1
ATOM 729 N N . MET A 1 85 ? 0.066 -2.382 4.746 1.00 95.56 85 MET A N 1
ATOM 730 C CA . MET A 1 85 ? -0.506 -1.339 5.600 1.00 95.56 85 MET A CA 1
ATOM 731 C C . MET A 1 85 ? -1.930 -0.968 5.184 1.00 95.56 85 MET A C 1
ATOM 733 O O . MET A 1 85 ? -2.815 -0.882 6.037 1.00 95.56 85 MET A O 1
ATOM 737 N N . ILE A 1 86 ? -2.179 -0.784 3.885 1.00 95.25 86 ILE A N 1
ATOM 738 C CA . ILE A 1 86 ? -3.507 -0.374 3.416 1.00 95.25 86 ILE A CA 1
ATOM 739 C C . ILE A 1 86 ? -4.558 -1.474 3.601 1.00 95.25 86 ILE A C 1
ATOM 741 O O . ILE A 1 86 ? -5.674 -1.162 4.010 1.00 95.25 86 ILE A O 1
ATOM 745 N N . HIS A 1 87 ? -4.217 -2.750 3.389 1.00 95.56 87 HIS A N 1
ATOM 746 C CA . HIS A 1 87 ? -5.154 -3.857 3.594 1.00 95.56 87 HIS A CA 1
ATOM 747 C C . HIS A 1 87 ? -5.528 -4.043 5.064 1.00 95.56 87 HIS A C 1
ATOM 749 O O . HIS A 1 87 ? -6.700 -4.270 5.377 1.00 95.56 87 HIS A O 1
ATOM 755 N N . ILE A 1 88 ? -4.564 -3.890 5.977 1.00 96.25 88 ILE A N 1
ATOM 756 C CA . ILE A 1 88 ? -4.852 -3.877 7.415 1.00 96.25 88 ILE A CA 1
ATOM 757 C C . ILE A 1 88 ? -5.717 -2.666 7.771 1.00 96.25 88 ILE A C 1
ATOM 759 O O . ILE A 1 88 ? -6.763 -2.828 8.397 1.00 96.25 88 ILE A O 1
ATOM 763 N N . GLY A 1 89 ? -5.342 -1.470 7.312 1.00 96.56 89 GLY A N 1
ATOM 764 C CA . GLY A 1 89 ? -6.097 -0.246 7.570 1.00 96.56 89 GLY A CA 1
ATOM 765 C C . GLY A 1 89 ? -7.550 -0.329 7.097 1.00 96.56 89 GLY A C 1
ATOM 766 O O . GLY A 1 89 ? -8.459 -0.088 7.887 1.00 96.56 89 GLY A O 1
ATOM 767 N N . PHE A 1 90 ? -7.800 -0.747 5.854 1.00 96.88 90 PHE A N 1
ATOM 768 C CA . PHE A 1 90 ? -9.163 -0.908 5.338 1.00 96.88 90 PHE A CA 1
ATOM 769 C C . PHE A 1 90 ? -9.954 -1.997 6.047 1.00 96.88 90 PHE A C 1
ATOM 771 O O . PHE A 1 90 ? -11.143 -1.801 6.296 1.00 96.88 90 PHE A O 1
ATOM 778 N N . SER A 1 91 ? -9.315 -3.105 6.424 1.00 96.75 91 SER A N 1
ATOM 779 C CA . SER A 1 91 ? -9.986 -4.136 7.219 1.00 96.75 91 SER A CA 1
ATOM 780 C C . SER A 1 91 ? -10.458 -3.561 8.558 1.00 96.75 91 SER A C 1
ATOM 782 O O . SER A 1 91 ? -11.607 -3.779 8.938 1.00 96.75 91 SER A O 1
ATOM 784 N N . CYS A 1 92 ? -9.633 -2.739 9.219 1.00 96.25 92 CYS A N 1
ATOM 785 C CA . CYS A 1 92 ? -10.034 -2.013 10.426 1.00 96.25 92 CYS A CA 1
ATOM 786 C C . CYS A 1 92 ? -11.175 -1.019 10.158 1.00 96.25 92 CYS A C 1
ATOM 788 O O . CYS A 1 92 ? -12.144 -0.984 10.910 1.00 96.25 92 CYS A O 1
ATOM 790 N N . TRP A 1 93 ? -11.112 -0.230 9.083 1.00 97.06 93 TRP A N 1
ATOM 791 C CA . TRP A 1 93 ? -12.167 0.741 8.762 1.00 97.06 93 TRP A CA 1
ATOM 792 C C . TRP A 1 93 ? -13.522 0.053 8.567 1.00 97.06 93 TRP A C 1
ATOM 794 O O . TRP A 1 93 ? -14.521 0.463 9.153 1.00 97.06 93 TRP A O 1
ATOM 804 N N . ILE A 1 94 ? -13.550 -1.021 7.779 1.00 95.00 94 ILE A N 1
ATOM 805 C CA . ILE A 1 94 ? -14.773 -1.764 7.464 1.00 95.00 94 ILE A CA 1
ATOM 806 C C . ILE A 1 94 ? -15.327 -2.466 8.709 1.00 95.00 94 ILE A C 1
ATOM 808 O O . ILE A 1 94 ? -16.539 -2.462 8.919 1.00 95.00 94 ILE A O 1
ATOM 812 N N . ALA A 1 95 ? -14.452 -3.030 9.547 1.00 93.81 95 ALA A N 1
ATOM 813 C CA . ALA A 1 95 ? -14.850 -3.651 10.807 1.00 93.81 95 ALA A CA 1
ATOM 814 C C . ALA A 1 95 ? -15.395 -2.634 11.821 1.00 93.81 95 ALA A C 1
ATOM 816 O O . ALA A 1 95 ? -16.309 -2.957 12.574 1.00 93.81 95 ALA A O 1
ATOM 817 N N . PHE A 1 96 ? -14.865 -1.407 11.827 1.00 94.25 96 PHE A N 1
ATOM 818 C CA . PHE A 1 96 ? -15.354 -0.329 12.683 1.00 94.25 96 PHE A CA 1
ATOM 819 C C . PHE A 1 96 ? -16.727 0.188 12.231 1.00 94.25 96 PHE A C 1
ATOM 821 O O . PHE A 1 96 ? -17.612 0.407 13.055 1.00 94.25 96 PHE A O 1
ATOM 828 N N . SER A 1 97 ? -16.922 0.394 10.923 1.00 94.25 97 SER A N 1
ATOM 829 C CA . SER A 1 97 ? -18.210 0.818 10.370 1.00 94.25 97 SER A CA 1
ATOM 830 C C . SER A 1 97 ? -18.384 0.404 8.911 1.00 94.25 97 SER A C 1
ATOM 832 O O . SER A 1 97 ? -17.579 0.751 8.046 1.00 94.25 97 SER A O 1
ATOM 834 N N . TYR A 1 98 ? -19.525 -0.216 8.597 1.00 92.69 98 TYR A N 1
ATOM 835 C CA . TYR A 1 98 ? -19.885 -0.599 7.226 1.00 92.69 98 TYR A CA 1
ATOM 836 C C . TYR A 1 98 ? -19.965 0.600 6.265 1.00 92.69 98 TYR A C 1
ATOM 838 O O . TYR A 1 98 ? -19.759 0.448 5.062 1.00 92.69 98 TYR A O 1
ATOM 846 N N . THR A 1 99 ? -20.223 1.811 6.769 1.00 95.31 99 THR A N 1
ATOM 847 C CA . THR A 1 99 ? -20.247 3.026 5.938 1.00 95.31 99 THR A CA 1
ATOM 848 C C . THR A 1 99 ? -18.872 3.372 5.365 1.00 95.31 99 THR A C 1
ATOM 850 O O . THR A 1 99 ? -18.793 4.060 4.348 1.00 95.31 99 THR A O 1
ATOM 853 N N . LEU A 1 100 ? -17.791 2.861 5.967 1.00 94.94 100 LEU A N 1
ATOM 854 C CA . LEU A 1 100 ? -16.419 3.073 5.511 1.00 94.94 100 LEU A CA 1
ATOM 855 C C . LEU A 1 100 ? -16.008 2.146 4.357 1.00 94.94 100 LEU A C 1
ATOM 857 O O . LEU A 1 100 ? -14.961 2.379 3.756 1.00 94.94 100 LEU A O 1
ATOM 861 N N . ILE A 1 101 ? -16.846 1.171 3.972 1.00 94.75 101 ILE A N 1
ATOM 862 C CA . ILE A 1 101 ? -16.618 0.324 2.786 1.00 94.75 101 ILE A CA 1
ATOM 863 C C . ILE A 1 101 ? -16.483 1.179 1.524 1.00 94.75 101 ILE A C 1
ATOM 865 O O . ILE A 1 101 ? -15.563 0.972 0.736 1.00 94.75 101 ILE A O 1
ATOM 869 N N . PHE A 1 102 ? -17.378 2.152 1.330 1.00 95.69 102 PHE A N 1
ATOM 870 C CA . PHE A 1 102 ? -17.361 2.988 0.130 1.00 95.69 102 PHE A CA 1
ATOM 871 C C . PHE A 1 102 ? -16.108 3.884 0.059 1.00 95.69 102 PHE A C 1
ATOM 873 O O . PHE A 1 102 ? -15.410 3.820 -0.953 1.00 95.69 102 PHE A O 1
ATOM 880 N N . PRO A 1 103 ? -15.741 4.648 1.113 1.00 95.00 103 PRO A N 1
ATOM 881 C CA . PRO A 1 103 ? -14.457 5.346 1.170 1.00 95.00 103 PRO A CA 1
ATOM 882 C C . PRO A 1 103 ? -13.248 4.434 0.941 1.00 95.00 103 PRO A C 1
ATOM 884 O O . PRO A 1 103 ? -12.364 4.796 0.169 1.00 95.00 103 PRO A O 1
ATOM 887 N N . ALA A 1 104 ? -13.214 3.251 1.564 1.00 94.75 104 ALA A N 1
ATOM 888 C CA . ALA A 1 104 ? -12.115 2.302 1.406 1.00 94.75 104 ALA A CA 1
ATOM 889 C C . ALA A 1 104 ? -11.973 1.840 -0.052 1.00 94.75 104 ALA A C 1
ATOM 891 O O . ALA A 1 104 ? -10.899 1.964 -0.637 1.00 94.75 104 ALA A O 1
ATOM 892 N N . ALA A 1 105 ? -13.068 1.391 -0.673 1.00 94.06 105 ALA A N 1
ATOM 893 C CA . ALA A 1 105 ? -13.080 0.973 -2.073 1.00 94.06 105 ALA A CA 1
ATOM 894 C C . ALA A 1 105 ? -12.699 2.118 -3.024 1.00 94.06 105 ALA A C 1
ATOM 896 O O . ALA A 1 105 ? -11.946 1.910 -3.976 1.00 94.06 105 ALA A O 1
ATOM 897 N N . PHE A 1 106 ? -13.176 3.335 -2.751 1.00 95.06 106 PHE A N 1
ATOM 898 C CA . PHE A 1 106 ? -12.861 4.514 -3.549 1.00 95.06 106 PHE A CA 1
ATOM 899 C C . PHE A 1 106 ? -11.373 4.880 -3.474 1.00 95.06 106 PHE A C 1
ATOM 901 O O . PHE A 1 106 ? -10.739 5.048 -4.513 1.00 95.06 106 PHE A O 1
ATOM 908 N N . ILE A 1 107 ? -10.792 4.944 -2.270 1.00 94.31 107 ILE A N 1
ATOM 909 C CA . ILE A 1 107 ? -9.357 5.214 -2.082 1.00 94.31 107 ILE A CA 1
ATOM 910 C C . ILE A 1 107 ? -8.519 4.102 -2.723 1.00 94.31 107 ILE A C 1
ATOM 912 O O . ILE A 1 107 ? -7.549 4.400 -3.418 1.00 94.31 107 ILE A O 1
ATOM 916 N N . HIS A 1 108 ? -8.907 2.836 -2.539 1.00 93.25 108 HIS A N 1
ATOM 917 C CA . HIS A 1 108 ? -8.222 1.694 -3.143 1.00 93.25 108 HIS A CA 1
ATOM 918 C C . HIS A 1 108 ? -8.205 1.791 -4.677 1.00 93.25 108 HIS A C 1
ATOM 920 O O . HIS A 1 108 ? -7.147 1.702 -5.298 1.00 93.25 108 HIS A O 1
ATOM 926 N N . GLY A 1 109 ? -9.365 2.036 -5.294 1.00 91.25 109 GLY A N 1
ATOM 927 C CA . GLY A 1 109 ? -9.486 2.193 -6.744 1.00 91.25 109 GLY A CA 1
ATOM 928 C C . GLY A 1 109 ? -8.719 3.405 -7.277 1.00 91.25 109 GLY A C 1
ATOM 929 O O . GLY A 1 109 ? -8.004 3.293 -8.272 1.00 91.25 109 GLY A O 1
ATOM 930 N N . LEU A 1 110 ? -8.806 4.550 -6.592 1.00 92.44 110 LEU A N 1
ATOM 931 C CA . LEU A 1 110 ? -8.058 5.750 -6.965 1.00 92.44 110 LEU A CA 1
ATOM 932 C C . LEU A 1 110 ? -6.550 5.528 -6.912 1.00 92.44 110 LEU A C 1
ATOM 934 O O . LEU A 1 110 ? -5.856 5.973 -7.819 1.00 92.44 110 LEU A O 1
ATOM 938 N N . LEU A 1 111 ? -6.036 4.842 -5.889 1.00 89.00 111 LEU A N 1
ATOM 939 C CA . LEU A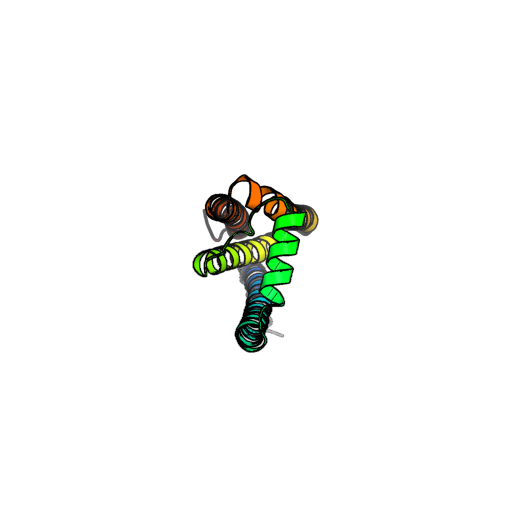 1 111 ? -4.605 4.567 -5.779 1.00 89.00 111 LEU A CA 1
ATOM 940 C C . LEU A 1 111 ? -4.087 3.766 -6.974 1.00 89.00 111 LEU A C 1
ATOM 942 O O . LEU A 1 111 ? -3.031 4.110 -7.496 1.00 89.00 111 LEU A O 1
ATOM 946 N N . LEU A 1 112 ? -4.841 2.774 -7.456 1.00 84.38 112 LEU A N 1
ATOM 947 C CA . LEU A 1 112 ? -4.459 1.990 -8.636 1.00 84.38 112 LEU A CA 1
ATOM 948 C C . LEU A 1 112 ? -4.359 2.859 -9.901 1.00 84.38 112 LEU A C 1
ATOM 950 O O . LEU A 1 112 ? -3.418 2.716 -10.681 1.00 84.38 112 LEU A O 1
ATOM 954 N N . VAL A 1 113 ? -5.291 3.798 -10.085 1.00 87.44 113 VAL A N 1
ATOM 955 C CA . VAL A 1 113 ? -5.313 4.695 -11.253 1.00 87.44 113 VAL A CA 1
ATOM 956 C C . VAL A 1 113 ? -4.244 5.785 -11.149 1.00 87.44 113 VAL A C 1
ATOM 958 O O . VAL A 1 113 ? -3.469 5.996 -12.083 1.00 87.44 113 VAL A O 1
ATOM 961 N N . ILE A 1 114 ? -4.177 6.469 -10.004 1.00 87.69 114 ILE A N 1
ATOM 962 C CA . ILE A 1 114 ? -3.225 7.557 -9.748 1.00 87.69 114 ILE A CA 1
ATOM 963 C C . ILE A 1 114 ? -1.799 7.035 -9.859 1.00 87.69 114 ILE A C 1
ATOM 965 O O . ILE A 1 114 ? -0.951 7.709 -10.435 1.00 87.69 114 ILE A O 1
ATOM 969 N N . TRP A 1 115 ? -1.528 5.830 -9.359 1.00 84.31 115 TRP A N 1
ATOM 970 C CA . TRP A 1 115 ? -0.206 5.228 -9.455 1.00 84.31 115 TRP A CA 1
ATOM 971 C C . TRP A 1 115 ? 0.247 5.071 -10.912 1.00 84.31 115 TRP A C 1
ATOM 973 O O . TRP A 1 115 ? 1.351 5.500 -11.248 1.00 84.31 115 TRP A O 1
ATOM 983 N N . GLY A 1 116 ? -0.624 4.568 -11.796 1.00 81.31 116 GLY A N 1
ATOM 984 C CA . GLY A 1 116 ? -0.324 4.428 -13.225 1.00 81.31 116 GLY A CA 1
ATOM 985 C C . GLY A 1 116 ? -0.033 5.761 -13.927 1.00 81.31 116 GLY A C 1
ATOM 986 O O . GLY A 1 116 ? 0.825 5.823 -14.807 1.00 81.31 116 GLY A O 1
ATOM 987 N N . TYR A 1 117 ? -0.695 6.842 -13.506 1.00 86.06 117 TYR A N 1
ATOM 988 C CA . TYR A 1 117 ? -0.457 8.184 -14.043 1.00 86.06 117 TYR A CA 1
ATOM 989 C C . TYR A 1 117 ? 0.800 8.851 -13.460 1.00 86.06 117 TYR A C 1
ATOM 991 O O . TYR A 1 117 ? 1.565 9.487 -14.183 1.00 86.06 117 TYR A O 1
ATOM 999 N N . CYS A 1 118 ? 1.040 8.703 -12.158 1.00 87.00 118 CYS A N 1
ATOM 1000 C CA . CYS A 1 118 ? 2.126 9.373 -11.443 1.00 87.00 118 CYS A CA 1
ATOM 1001 C C . CYS A 1 118 ? 3.494 8.738 -11.692 1.00 87.00 118 CYS A C 1
ATOM 1003 O O . CYS A 1 118 ? 4.483 9.466 -11.793 1.00 87.00 118 CYS A O 1
ATOM 1005 N N . LEU A 1 119 ? 3.563 7.410 -11.819 1.00 84.50 119 LEU A N 1
ATOM 1006 C CA . LEU A 1 119 ? 4.819 6.682 -12.000 1.00 84.50 119 LEU A CA 1
ATOM 1007 C C . LEU A 1 119 ? 5.680 7.221 -13.155 1.00 84.50 119 LEU A C 1
ATOM 1009 O O . LEU A 1 119 ? 6.871 7.449 -12.932 1.00 84.50 119 LEU A O 1
ATOM 1013 N N . PRO A 1 120 ? 5.135 7.494 -14.353 1.00 79.50 120 PRO A N 1
ATOM 1014 C CA . PRO A 1 120 ? 5.941 8.061 -15.426 1.00 79.50 120 PRO A CA 1
ATOM 1015 C C . PRO A 1 120 ? 6.223 9.560 -15.311 1.00 79.50 120 PRO A C 1
ATOM 1017 O O . PRO A 1 120 ? 7.171 10.035 -15.929 1.00 79.50 120 PRO A O 1
ATOM 1020 N N . VAL A 1 121 ? 5.403 10.311 -14.573 1.00 85.44 121 VAL A N 1
ATOM 1021 C CA . VAL A 1 121 ? 5.546 11.771 -14.444 1.00 85.44 121 VAL A CA 1
ATOM 1022 C C . VAL A 1 121 ? 6.566 12.123 -13.363 1.00 85.44 121 VAL A C 1
ATOM 1024 O O . VAL A 1 121 ? 7.424 12.975 -13.570 1.00 85.44 121 VAL A O 1
ATOM 1027 N N . PHE A 1 122 ? 6.491 11.456 -12.211 1.00 85.56 122 PHE A N 1
ATOM 1028 C CA . PHE A 1 122 ? 7.302 11.763 -11.027 1.00 85.56 122 PHE A CA 1
ATOM 1029 C C . PHE A 1 122 ? 8.396 10.725 -10.754 1.00 85.56 122 PHE A C 1
ATOM 1031 O O . PHE A 1 122 ? 9.257 10.931 -9.897 1.00 85.56 122 PHE A O 1
ATOM 1038 N N . GLY A 1 123 ? 8.376 9.603 -11.472 1.00 85.69 123 GLY A N 1
ATOM 1039 C CA . GLY A 1 123 ? 9.305 8.499 -11.286 1.00 85.69 123 GLY A CA 1
ATOM 1040 C C . GLY A 1 123 ? 8.941 7.587 -10.114 1.00 85.69 123 GLY A C 1
ATOM 1041 O O . GLY A 1 123 ? 8.068 7.868 -9.285 1.00 85.69 123 GLY A O 1
ATOM 1042 N N . ILE A 1 124 ? 9.656 6.462 -10.043 1.00 87.31 124 ILE A N 1
ATOM 1043 C CA . ILE A 1 124 ? 9.425 5.412 -9.046 1.00 87.31 124 ILE A CA 1
ATOM 1044 C C . ILE A 1 124 ? 9.601 5.921 -7.605 1.00 87.31 124 ILE A C 1
ATOM 1046 O O . ILE A 1 124 ? 8.701 5.661 -6.807 1.00 87.31 124 ILE A O 1
ATOM 1050 N N . PRO A 1 125 ? 10.677 6.648 -7.228 1.00 89.94 125 PRO A N 1
ATOM 1051 C CA . PRO A 1 125 ? 10.889 7.022 -5.829 1.00 89.94 125 PRO A CA 1
ATOM 1052 C C . PRO A 1 125 ? 9.766 7.903 -5.280 1.00 89.94 125 PRO A C 1
ATOM 1054 O O . PRO A 1 125 ? 9.154 7.561 -4.271 1.00 89.94 125 PRO A O 1
ATOM 1057 N N . ALA A 1 126 ? 9.449 9.001 -5.973 1.00 90.12 126 ALA A N 1
ATOM 1058 C CA . ALA A 1 126 ? 8.424 9.947 -5.540 1.00 90.12 126 ALA A CA 1
ATOM 1059 C C . ALA A 1 126 ? 7.043 9.283 -5.446 1.00 90.12 126 ALA A C 1
ATOM 1061 O O . ALA A 1 126 ? 6.360 9.427 -4.433 1.00 90.12 126 ALA A O 1
ATOM 1062 N N . THR A 1 127 ? 6.673 8.487 -6.455 1.00 90.69 127 THR A N 1
ATOM 1063 C CA . THR A 1 127 ? 5.409 7.735 -6.456 1.00 90.69 127 THR A CA 1
ATOM 1064 C C . THR A 1 127 ? 5.360 6.738 -5.297 1.00 90.69 127 THR A C 1
ATOM 1066 O O . THR A 1 127 ? 4.369 6.685 -4.578 1.00 90.69 127 THR A O 1
ATOM 1069 N N . SER A 1 128 ? 6.451 6.007 -5.046 1.00 90.62 128 SER A N 1
ATOM 1070 C CA . SER A 1 128 ? 6.528 5.014 -3.964 1.00 90.62 128 SER A CA 1
ATOM 1071 C C . SER A 1 128 ? 6.404 5.647 -2.581 1.00 90.62 128 SER A C 1
ATOM 1073 O O . SER A 1 128 ? 5.669 5.136 -1.743 1.00 90.62 128 SER A O 1
ATOM 1075 N N . TYR A 1 129 ? 7.089 6.767 -2.332 1.00 92.06 129 TYR A N 1
ATOM 1076 C CA . TYR A 1 129 ? 6.975 7.481 -1.059 1.00 92.06 129 TYR A CA 1
ATOM 1077 C C . TYR A 1 129 ? 5.593 8.110 -0.878 1.00 92.06 129 TYR A C 1
ATOM 1079 O O . TYR A 1 129 ? 5.042 8.043 0.218 1.00 92.06 129 TYR A O 1
ATOM 1087 N N . GLY A 1 130 ? 5.001 8.662 -1.941 1.00 93.12 130 GLY A N 1
ATOM 1088 C CA . GLY A 1 130 ? 3.625 9.154 -1.909 1.00 93.12 130 GLY A CA 1
ATOM 1089 C C . GLY A 1 130 ? 2.634 8.050 -1.538 1.00 93.12 130 GLY A C 1
ATOM 1090 O O . GLY A 1 130 ? 1.843 8.214 -0.610 1.00 93.12 130 GLY A O 1
ATOM 1091 N N . THR A 1 131 ? 2.733 6.888 -2.189 1.00 92.88 131 THR A N 1
ATOM 1092 C CA . THR A 1 131 ? 1.928 5.707 -1.850 1.00 92.88 131 THR A CA 1
ATOM 1093 C C . THR A 1 131 ? 2.176 5.257 -0.411 1.00 92.88 131 THR A C 1
ATOM 1095 O O . THR A 1 131 ? 1.220 4.995 0.317 1.00 92.88 131 THR A O 1
ATOM 1098 N N . LEU A 1 132 ? 3.429 5.224 0.049 1.00 93.38 132 LEU A N 1
ATOM 1099 C CA . LEU A 1 132 ? 3.753 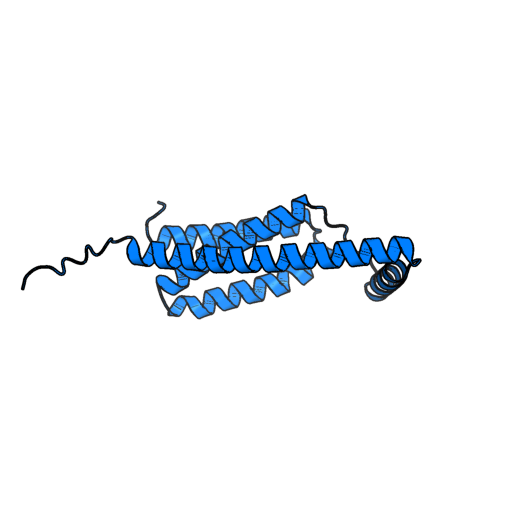4.862 1.428 1.00 93.38 132 LEU A CA 1
ATOM 1100 C C . LEU A 1 132 ? 3.071 5.790 2.436 1.00 93.38 132 LEU A C 1
ATOM 1102 O O . LEU A 1 132 ? 2.471 5.302 3.386 1.00 93.38 132 LEU A O 1
ATOM 1106 N N . LEU A 1 133 ? 3.124 7.105 2.221 1.00 95.31 133 LEU A N 1
ATOM 1107 C CA . LEU A 1 133 ? 2.492 8.071 3.117 1.00 95.31 133 LEU A CA 1
ATOM 1108 C C . LEU A 1 133 ? 0.978 7.862 3.181 1.00 95.31 133 LEU A C 1
ATOM 1110 O O . LEU A 1 133 ? 0.427 7.777 4.275 1.00 95.31 133 LEU A O 1
ATOM 1114 N N . VAL A 1 134 ? 0.317 7.707 2.031 1.00 95.25 134 VAL A N 1
ATOM 1115 C CA . VAL A 1 134 ? -1.135 7.473 1.980 1.00 95.25 134 VAL A CA 1
ATOM 1116 C C . VAL A 1 134 ? -1.511 6.167 2.681 1.00 95.25 134 VAL A C 1
ATOM 1118 O O . VAL A 1 134 ? -2.406 6.150 3.526 1.00 95.25 134 VAL A O 1
ATOM 1121 N N . THR A 1 135 ? -0.816 5.073 2.367 1.00 95.75 135 THR A N 1
ATOM 1122 C CA . THR A 1 135 ? -1.096 3.755 2.958 1.00 95.75 135 THR A CA 1
ATOM 1123 C C . THR A 1 135 ? -0.821 3.722 4.460 1.00 95.75 135 THR A C 1
ATOM 1125 O O . THR A 1 135 ? -1.615 3.160 5.214 1.00 95.75 135 THR A O 1
ATOM 1128 N N . MET A 1 136 ? 0.236 4.399 4.916 1.00 96.75 136 MET A N 1
ATOM 1129 C CA . MET A 1 136 ? 0.532 4.579 6.335 1.00 96.75 136 MET A CA 1
ATOM 1130 C C . MET A 1 136 ? -0.561 5.394 7.038 1.00 96.75 136 MET A C 1
ATOM 1132 O O . MET A 1 136 ? -0.989 5.013 8.122 1.00 96.75 136 MET A O 1
ATOM 1136 N N . SER A 1 137 ? -1.068 6.475 6.436 1.00 96.81 137 SER A N 1
ATOM 1137 C CA . SER A 1 137 ? -2.179 7.241 7.018 1.00 96.81 137 SER A CA 1
ATOM 1138 C C . SER A 1 137 ? -3.443 6.395 7.176 1.00 96.81 137 SER A C 1
ATOM 1140 O O . SER A 1 137 ? -4.059 6.422 8.239 1.00 96.81 137 SER A O 1
ATOM 1142 N N . VAL A 1 138 ? -3.809 5.605 6.160 1.00 97.06 138 VAL A N 1
ATOM 1143 C CA . VAL A 1 138 ? -4.966 4.693 6.226 1.00 97.06 138 VAL A CA 1
ATOM 1144 C C . VAL A 1 138 ? -4.795 3.665 7.347 1.00 97.06 138 VAL A C 1
ATOM 1146 O O . VAL A 1 138 ? -5.717 3.454 8.138 1.00 97.06 138 VAL A O 1
ATOM 1149 N N . PHE A 1 139 ? -3.604 3.071 7.447 1.00 97.00 139 PHE A N 1
ATOM 1150 C CA . PHE A 1 139 ? -3.249 2.130 8.505 1.00 97.00 139 PHE A CA 1
ATOM 1151 C C . PHE A 1 139 ? -3.370 2.749 9.900 1.00 97.00 139 PHE A C 1
ATOM 1153 O O . PHE A 1 139 ? -4.074 2.205 10.748 1.00 97.00 139 PHE A O 1
ATOM 1160 N N . LEU A 1 140 ? -2.750 3.911 10.121 1.00 97.31 140 LEU A N 1
ATOM 1161 C CA . LEU A 1 140 ? -2.777 4.606 11.408 1.00 97.31 140 LEU A CA 1
ATOM 1162 C C . LEU A 1 140 ? -4.201 5.020 11.802 1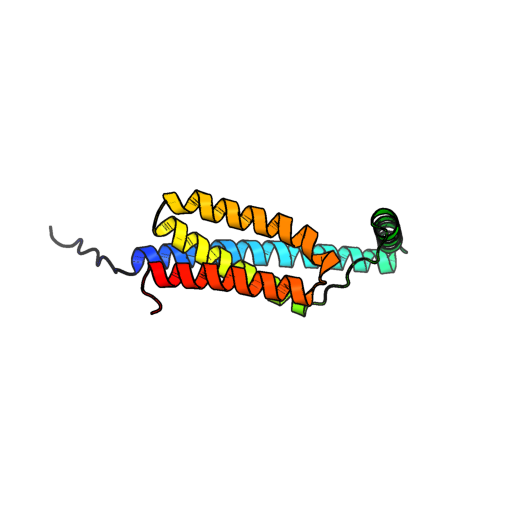.00 97.31 140 LEU A C 1
ATOM 1164 O O . LEU A 1 140 ? -4.595 4.800 12.942 1.00 97.31 140 LEU A O 1
ATOM 1168 N N . ILE A 1 141 ? -5.012 5.526 10.865 1.00 96.19 141 ILE A N 1
ATOM 1169 C CA . ILE A 1 141 ? -6.436 5.793 11.126 1.00 96.19 141 ILE A CA 1
ATOM 1170 C C . ILE A 1 141 ? -7.142 4.503 11.560 1.00 96.19 141 ILE A C 1
ATOM 1172 O O . ILE A 1 141 ? -7.888 4.513 12.533 1.00 96.19 141 ILE A O 1
ATOM 1176 N N . GLY A 1 142 ? -6.873 3.379 10.888 1.00 95.69 142 GLY A N 1
ATOM 1177 C CA . GLY A 1 142 ? -7.439 2.081 11.255 1.00 95.69 142 GLY A CA 1
ATOM 1178 C C . GLY A 1 142 ? -7.076 1.645 12.676 1.00 95.69 142 GLY A C 1
ATOM 1179 O O . GLY A 1 142 ? -7.946 1.179 13.405 1.00 95.69 142 GLY A O 1
ATOM 1180 N N . LEU A 1 143 ? -5.824 1.843 13.095 1.00 95.56 143 LEU A N 1
ATOM 1181 C CA . LEU A 1 143 ? -5.392 1.572 14.469 1.00 95.56 143 LEU A CA 1
ATOM 1182 C C . LEU A 1 143 ? -6.058 2.513 15.487 1.00 95.56 143 LEU A C 1
ATOM 1184 O O . LEU A 1 143 ? -6.471 2.068 16.560 1.00 95.56 143 LEU A O 1
ATOM 1188 N N . ALA A 1 144 ? -6.190 3.798 15.149 1.00 95.31 144 ALA A N 1
ATOM 1189 C CA . ALA A 1 144 ? -6.800 4.806 16.014 1.00 95.31 144 ALA A CA 1
ATOM 1190 C C . ALA A 1 144 ? -8.300 4.546 16.248 1.00 95.31 144 ALA A C 1
ATOM 1192 O O . ALA A 1 144 ? -8.783 4.710 17.367 1.00 95.31 144 ALA A O 1
ATOM 1193 N N . LEU A 1 145 ? -9.031 4.055 15.236 1.00 93.94 145 LEU A N 1
ATOM 1194 C CA . LEU A 1 145 ? -10.445 3.662 15.369 1.00 93.94 145 LEU A CA 1
ATOM 1195 C C . LEU A 1 145 ? -10.669 2.596 16.457 1.00 93.94 145 LEU A C 1
ATOM 1197 O O . LEU A 1 145 ? -11.720 2.579 17.096 1.00 93.94 145 LEU A O 1
ATOM 1201 N N . PHE A 1 146 ? -9.664 1.754 16.712 1.00 93.12 146 PHE A N 1
ATOM 1202 C CA . PHE A 1 146 ? -9.665 0.735 17.765 1.00 93.12 146 PHE A CA 1
ATOM 1203 C C . PHE A 1 146 ? -8.820 1.113 18.990 1.00 93.12 146 PHE A C 1
ATOM 1205 O O . PHE A 1 146 ? -8.510 0.245 19.805 1.00 93.12 146 PHE A O 1
ATOM 1212 N N . LYS A 1 147 ? -8.439 2.393 19.131 1.00 92.50 147 LYS A N 1
ATOM 1213 C CA . LYS A 1 147 ? -7.653 2.930 20.259 1.00 92.50 147 LYS A CA 1
ATOM 1214 C C . LYS A 1 147 ? -6.322 2.203 20.503 1.00 92.50 147 LYS A C 1
ATOM 1216 O O . LYS A 1 147 ? -5.814 2.195 21.620 1.00 92.50 147 LYS A O 1
ATOM 1221 N N . GLN A 1 148 ? -5.748 1.596 19.464 1.00 92.06 148 GLN A N 1
ATOM 1222 C CA . GLN A 1 148 ? -4.452 0.913 19.557 1.00 92.06 148 GLN A CA 1
ATOM 1223 C C . GLN A 1 148 ? -3.282 1.908 19.550 1.00 92.06 148 GLN A C 1
ATOM 1225 O O . GLN A 1 148 ? -2.170 1.573 19.951 1.00 92.06 148 GLN A O 1
ATOM 1230 N N . ILE A 1 149 ? -3.540 3.135 19.093 1.00 88.25 149 ILE A N 1
ATOM 1231 C CA . ILE A 1 149 ? -2.623 4.274 19.106 1.00 88.25 149 ILE A CA 1
ATOM 1232 C C . ILE A 1 149 ? -3.387 5.541 19.534 1.00 88.25 149 ILE A C 1
ATOM 1234 O O . ILE A 1 149 ? -4.617 5.563 19.453 1.00 88.25 149 ILE A O 1
ATOM 1238 N N . VAL A 1 150 ? -2.644 6.541 20.025 1.00 69.38 150 VAL A N 1
ATOM 1239 C CA . VAL A 1 150 ? -3.134 7.793 20.648 1.00 69.38 150 VAL A CA 1
ATOM 1240 C C . VAL A 1 150 ? -3.928 8.671 19.685 1.00 69.38 150 VAL A C 1
ATOM 1242 O O . VAL A 1 150 ? -3.443 8.868 18.548 1.00 69.38 150 VAL A O 1
#

Secondary structure (DSSP, 8-state):
---------TTHHHHHHHHHHHHHHHHHHHHHHHHHHHHHHHHHHHHHHTSHHHHHHHHHHHHHTSPPP---HHHHHHHHHHHHHHHHHHHHHHHH-GGGHHHHHHHHHHHHHHHHHHHHHHHHHHHHHHHHHHHHHHHHHHHHHTTS--

pLDDT: mean 83.53, std 13.03, range [42.41, 97.31]

Radius of gyration: 20.42 Å; chains: 1; bounding box: 44×36×63 Å

Organism: NCBI:txid588596